Protein AF-A0A818VLJ3-F1 (afdb_monomer)

Solvent-accessible surface area (backbone atoms only — not comparable to full-atom values): 4644 Å² total; per-residue (Å²): 131,87,78,79,80,73,76,91,70,66,39,57,53,69,44,86,37,85,66,84,95,51,89,43,69,46,73,48,91,80,54,46,71,39,81,73,47,74,44,72,44,93,90,48,101,48,66,49,74,41,73,40,80,42,49,97,83,34,68,66,57,52,65,64,51,67,75,74,112

Secondary structure (DSSP, 8-state):
--------S-TT-EEEEEETTEEEEEEPTT--EEEEEEEE-TTSS-EEEEEEE--TT-HHHHHHHTT--

Radius of gyration: 16.48 Å; Cα contacts (8 Å, |Δi|>4): 78; chains: 1; bounding box: 32×29×56 Å

Mean predicted aligned error: 10.9 Å

Foldseek 3Di:
DDPPPPPPDWLFDWDFDDDPPDTDIDTDPNRDWDFPDWDQDPPDRDIDTDIDGDTPPPPVVCVVCVPVD

Structure (mmCIF, N/CA/C/O backbone):
data_AF-A0A818VLJ3-F1
#
_entry.id   AF-A0A818VLJ3-F1
#
loop_
_atom_site.group_PDB
_atom_site.id
_atom_site.type_symbol
_atom_site.label_atom_id
_atom_site.label_alt_id
_atom_site.label_comp_id
_atom_site.label_asym_id
_atom_site.label_entity_id
_atom_site.label_seq_id
_atom_site.pdbx_PDB_ins_code
_atom_site.Cartn_x
_atom_site.Cartn_y
_atom_site.Cartn_z
_atom_site.occupancy
_atom_site.B_iso_or_equiv
_atom_site.auth_seq_id
_atom_site.auth_comp_id
_atom_site.auth_asym_id
_atom_site.auth_atom_id
_atom_site.pdbx_PDB_model_num
ATOM 1 N N . MET A 1 1 ? -1.079 0.353 36.422 1.00 33.34 1 MET A N 1
ATOM 2 C CA . MET A 1 1 ? -2.326 0.372 35.636 1.00 33.34 1 MET A CA 1
ATOM 3 C C . MET A 1 1 ? -1.898 0.256 34.191 1.00 33.34 1 MET A C 1
ATOM 5 O O . MET A 1 1 ? -1.016 1.002 33.795 1.00 33.34 1 MET A O 1
ATOM 9 N N . ASN A 1 2 ? -2.384 -0.767 33.490 1.00 39.91 2 ASN A N 1
ATOM 10 C CA . ASN A 1 2 ? -2.058 -0.995 32.087 1.00 39.91 2 ASN A CA 1
ATOM 11 C C . ASN A 1 2 ? -2.799 0.052 31.260 1.00 39.91 2 ASN A C 1
ATOM 13 O O . ASN A 1 2 ? -4.012 -0.057 31.095 1.00 39.91 2 ASN A O 1
ATOM 17 N N . ASP A 1 3 ? -2.076 1.055 30.773 1.00 37.16 3 ASP A N 1
ATOM 18 C CA . ASP A 1 3 ? -2.589 1.939 29.737 1.00 37.16 3 ASP A CA 1
ATOM 19 C C . ASP A 1 3 ? -2.649 1.134 28.438 1.00 37.16 3 ASP A C 1
ATOM 21 O O . ASP A 1 3 ? -1.646 0.900 27.762 1.00 37.16 3 ASP A O 1
ATOM 25 N N . CYS A 1 4 ? -3.847 0.646 28.121 1.00 40.56 4 CYS A N 1
ATOM 26 C CA . CYS A 1 4 ? -4.194 0.216 26.780 1.00 40.56 4 CYS A CA 1
ATOM 27 C C . CYS A 1 4 ? -4.002 1.417 25.847 1.00 40.56 4 CYS A C 1
ATOM 29 O O . CYS A 1 4 ? -4.868 2.284 25.756 1.00 40.56 4 CYS A O 1
ATOM 31 N N . LEU A 1 5 ? -2.861 1.475 25.160 1.00 38.34 5 LEU A N 1
ATOM 32 C CA . LEU A 1 5 ? -2.657 2.366 24.024 1.00 38.34 5 LEU A CA 1
ATOM 33 C C . LEU A 1 5 ? -3.558 1.887 22.879 1.00 38.34 5 LEU A C 1
ATOM 35 O O . LEU A 1 5 ? -3.117 1.174 21.981 1.00 38.34 5 LEU A O 1
ATOM 39 N N . SER A 1 6 ? -4.839 2.256 22.902 1.00 42.97 6 SER A N 1
ATOM 40 C CA . SER A 1 6 ? -5.632 2.280 21.678 1.00 42.97 6 SER A CA 1
ATOM 41 C C . SER A 1 6 ? -5.044 3.388 20.809 1.00 42.97 6 SER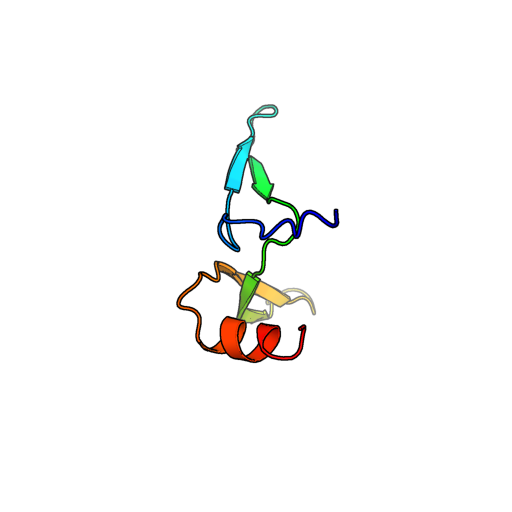 A C 1
ATOM 43 O O . SER A 1 6 ? -5.330 4.562 21.044 1.00 42.97 6 SER A O 1
ATOM 45 N N . SER A 1 7 ? -4.155 3.038 19.874 1.00 36.41 7 SER A N 1
ATOM 46 C CA . SER A 1 7 ? -3.655 3.986 18.876 1.00 36.41 7 SER A CA 1
ATOM 47 C C . SER A 1 7 ? -4.854 4.518 18.080 1.00 36.41 7 SER A C 1
ATOM 49 O O . SER A 1 7 ? -5.515 3.725 17.413 1.00 36.41 7 SER A O 1
ATOM 51 N N . PRO A 1 8 ? -5.189 5.817 18.165 1.00 48.81 8 PRO A N 1
ATOM 52 C CA . PRO A 1 8 ? -6.425 6.348 17.601 1.00 48.81 8 PRO A CA 1
ATOM 53 C C . PRO A 1 8 ? -6.251 6.894 16.170 1.00 48.81 8 PRO A C 1
ATOM 55 O O . PRO A 1 8 ? -7.008 7.769 15.764 1.00 48.81 8 PRO A O 1
ATOM 58 N N . VAL A 1 9 ? -5.235 6.463 15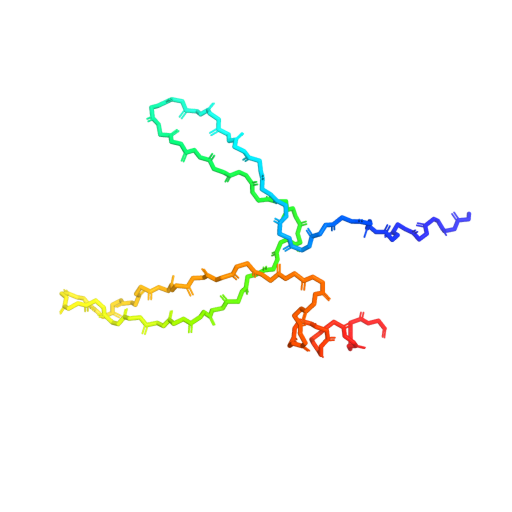.412 1.00 51.47 9 VAL A N 1
ATOM 59 C CA . VAL A 1 9 ? -4.841 7.120 14.146 1.00 51.47 9 VAL A CA 1
ATOM 60 C C . VAL A 1 9 ? -4.621 6.107 13.009 1.00 51.47 9 VAL A C 1
ATOM 62 O O . VAL A 1 9 ? -4.258 4.961 13.269 1.00 51.47 9 VAL A O 1
ATOM 65 N N . PRO A 1 10 ? -4.908 6.510 11.755 1.00 53.22 10 PRO A N 1
ATOM 66 C CA . PRO A 1 10 ? -5.500 5.691 10.708 1.00 53.22 10 PRO A CA 1
ATOM 67 C C . PRO A 1 10 ? -4.456 4.777 10.077 1.00 53.22 10 PRO A C 1
ATOM 69 O O . PRO A 1 10 ? -3.292 5.157 9.946 1.00 53.22 10 PRO A O 1
ATOM 72 N N . PHE A 1 11 ? -4.888 3.616 9.588 1.00 56.31 11 PHE A N 1
ATOM 73 C CA . PHE A 1 11 ? -4.063 2.572 8.955 1.00 56.31 11 PHE A CA 1
ATOM 74 C C . PHE A 1 11 ? -3.248 3.008 7.712 1.00 56.31 11 PHE A C 1
ATOM 76 O O . PHE A 1 11 ? -2.686 2.158 7.023 1.00 56.31 11 PHE A O 1
ATOM 83 N N . ALA A 1 12 ? -3.189 4.305 7.399 1.00 57.81 12 ALA A N 1
ATOM 84 C CA . ALA A 1 12 ? -2.555 4.879 6.220 1.00 57.81 12 ALA A CA 1
ATOM 85 C C . ALA A 1 12 ? -2.167 6.363 6.393 1.00 57.81 12 ALA A C 1
ATOM 87 O O . ALA A 1 12 ? -2.420 7.174 5.500 1.00 57.81 12 ALA A O 1
ATOM 88 N N . TYR A 1 13 ? -1.577 6.757 7.527 1.00 66.00 13 TYR A N 1
ATOM 89 C CA . TYR A 1 13 ? -1.009 8.106 7.636 1.00 66.00 13 TYR A CA 1
ATOM 90 C C . TYR A 1 13 ? 0.343 8.183 6.911 1.00 66.00 13 TYR A C 1
ATOM 92 O O . TYR A 1 13 ? 1.208 7.320 7.085 1.00 66.00 13 TYR A O 1
ATOM 100 N N . MET A 1 14 ? 0.510 9.216 6.086 1.00 72.44 14 MET A N 1
ATOM 101 C CA . MET A 1 14 ? 1.729 9.488 5.330 1.00 72.44 14 MET A CA 1
ATOM 102 C C . MET A 1 14 ? 2.111 10.941 5.493 1.00 72.44 14 MET A C 1
ATOM 104 O O . MET A 1 14 ? 1.281 11.819 5.257 1.00 72.44 14 MET A O 1
ATOM 108 N N . ASP A 1 15 ? 3.382 11.176 5.789 1.00 75.94 15 ASP A N 1
ATOM 109 C CA . ASP A 1 15 ? 3.929 12.523 5.792 1.00 75.94 15 ASP A CA 1
ATOM 110 C C . ASP A 1 15 ? 4.877 12.722 4.615 1.00 75.94 15 ASP A C 1
ATOM 112 O O . ASP A 1 15 ? 5.712 11.849 4.349 1.00 75.94 15 ASP A O 1
ATOM 116 N N . PRO A 1 16 ? 4.781 13.859 3.902 1.00 79.31 16 PRO A N 1
ATOM 117 C CA . PRO A 1 16 ? 5.786 14.217 2.923 1.00 79.31 16 PRO A CA 1
ATOM 118 C C . PRO A 1 16 ? 7.123 14.400 3.639 1.00 79.31 16 PRO A C 1
ATOM 120 O O . PRO A 1 16 ? 7.232 15.123 4.631 1.00 79.31 16 PRO A O 1
ATOM 123 N N . TYR A 1 17 ? 8.149 13.757 3.107 1.00 79.19 17 TYR A N 1
ATOM 124 C CA . TYR A 1 17 ? 9.515 13.873 3.571 1.00 79.19 17 TYR A CA 1
ATOM 125 C C . TYR A 1 17 ? 10.360 14.434 2.435 1.00 79.19 17 TYR A C 1
ATOM 127 O O . TYR A 1 17 ? 10.350 13.938 1.311 1.00 79.19 17 TYR A O 1
ATOM 135 N N . ILE A 1 18 ? 11.039 15.542 2.715 1.00 79.25 18 ILE A N 1
ATOM 136 C CA . ILE A 1 18 ? 11.867 16.222 1.725 1.00 79.25 18 ILE A CA 1
ATOM 137 C C . ILE A 1 18 ? 13.317 15.899 2.050 1.00 79.25 18 ILE A C 1
ATOM 139 O O . ILE A 1 18 ? 13.872 16.424 3.017 1.00 79.25 18 ILE A O 1
ATOM 143 N N . ASN A 1 19 ? 13.923 15.056 1.219 1.00 71.38 19 ASN A N 1
ATOM 144 C CA . ASN A 1 19 ? 15.343 14.754 1.270 1.00 71.38 19 ASN A CA 1
ATOM 145 C C . ASN A 1 19 ? 15.945 14.839 -0.138 1.00 71.38 19 ASN A C 1
ATOM 147 O O . ASN A 1 19 ? 15.876 13.911 -0.935 1.00 71.38 19 ASN A O 1
ATOM 151 N N . GLY A 1 20 ? 16.533 15.992 -0.459 1.00 79.88 20 GLY A N 1
ATOM 152 C CA . GLY A 1 20 ? 17.134 16.234 -1.771 1.00 79.88 20 GLY A CA 1
ATOM 153 C C . GLY A 1 20 ? 16.116 16.618 -2.849 1.00 79.88 20 GLY A C 1
ATOM 154 O O . GLY A 1 20 ? 15.226 17.431 -2.604 1.00 79.88 20 GLY A O 1
ATOM 155 N N . ASN A 1 21 ? 16.305 16.090 -4.063 1.00 84.75 21 ASN A N 1
ATOM 156 C CA . ASN A 1 21 ? 15.532 16.469 -5.256 1.00 84.75 21 ASN A CA 1
ATOM 157 C C . ASN A 1 21 ? 14.323 15.558 -5.524 1.00 84.75 21 ASN A C 1
ATOM 159 O O . ASN A 1 21 ? 13.570 15.817 -6.463 1.00 84.75 21 ASN A O 1
ATOM 163 N N . GLU A 1 22 ? 14.155 14.494 -4.743 1.00 80.06 22 GLU A N 1
ATOM 164 C CA . GLU A 1 22 ? 13.049 13.552 -4.884 1.00 80.06 22 GLU A CA 1
ATOM 165 C C . GLU A 1 22 ? 12.011 13.788 -3.785 1.00 80.06 22 GLU A C 1
ATOM 167 O O . GLU A 1 22 ? 12.331 14.175 -2.659 1.00 80.06 22 GLU A O 1
ATOM 172 N N . GLN A 1 23 ? 10.741 13.602 -4.143 1.00 80.25 23 GLN A N 1
ATOM 173 C CA . GLN A 1 23 ? 9.641 13.693 -3.197 1.00 80.25 23 GLN A CA 1
ATOM 174 C C . GLN A 1 23 ? 9.458 12.333 -2.532 1.00 80.25 23 GLN A C 1
ATOM 176 O O . GLN A 1 23 ? 9.027 11.376 -3.175 1.00 80.25 23 GLN A O 1
ATOM 181 N N . GLU A 1 24 ? 9.765 12.260 -1.242 1.00 84.50 24 GLU A N 1
ATOM 182 C CA . GLU A 1 24 ? 9.623 11.044 -0.453 1.00 84.50 24 GLU A CA 1
ATOM 183 C C . GLU A 1 24 ? 8.389 11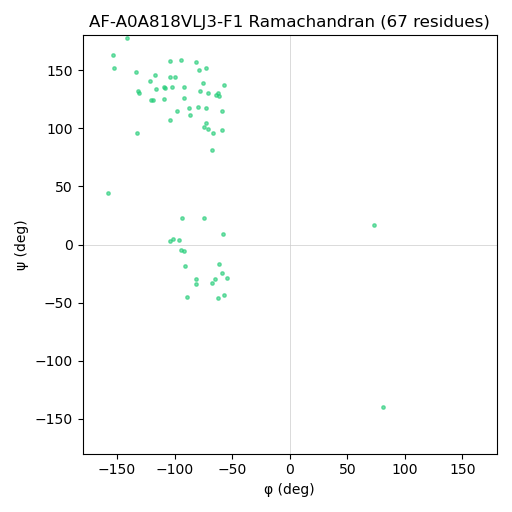.138 0.456 1.00 84.50 24 GLU A C 1
ATOM 185 O O . GLU A 1 24 ? 7.886 12.222 0.766 1.00 84.50 24 GLU A O 1
ATOM 190 N N . TYR A 1 25 ? 7.880 9.984 0.883 1.00 81.94 25 TYR A N 1
ATOM 191 C CA . TYR A 1 25 ? 6.785 9.884 1.845 1.00 81.94 25 TYR A CA 1
ATOM 192 C C . TYR A 1 25 ? 7.162 8.886 2.935 1.00 81.94 25 TYR A C 1
ATOM 194 O O . TYR A 1 25 ? 7.581 7.765 2.641 1.00 81.94 25 TYR A O 1
ATOM 202 N N . LEU A 1 26 ? 6.999 9.289 4.194 1.00 82.75 26 LEU A N 1
ATOM 203 C CA . LEU A 1 26 ? 7.199 8.417 5.345 1.00 82.75 26 LEU A CA 1
ATOM 204 C C . LEU A 1 26 ? 5.880 7.753 5.721 1.00 82.75 26 LEU A C 1
ATOM 206 O O . LEU A 1 26 ? 4.879 8.424 5.974 1.00 82.75 26 LEU A O 1
ATOM 210 N N . PHE A 1 27 ? 5.910 6.426 5.791 1.00 79.69 27 PHE A N 1
ATOM 211 C CA . PHE A 1 27 ? 4.800 5.620 6.279 1.00 79.69 27 PHE A CA 1
ATOM 212 C C . PHE A 1 27 ? 4.955 5.375 7.774 1.00 79.69 27 PHE A C 1
ATOM 214 O O . PHE A 1 27 ? 6.035 5.021 8.252 1.00 79.69 27 PHE A O 1
ATOM 221 N N . TYR A 1 28 ? 3.861 5.527 8.512 1.00 75.31 28 TYR A N 1
ATOM 222 C CA . TYR A 1 28 ? 3.853 5.258 9.942 1.00 75.31 28 TYR A CA 1
ATOM 223 C C . TYR A 1 28 ? 3.918 3.752 10.213 1.00 75.31 28 TYR A C 1
ATOM 225 O O . TYR A 1 28 ? 3.453 2.927 9.416 1.00 75.31 28 TYR A O 1
ATOM 233 N N . MET A 1 29 ? 4.486 3.382 11.363 1.00 69.56 29 MET A N 1
ATOM 234 C CA . MET A 1 29 ? 4.469 1.995 11.829 1.00 69.56 29 MET A CA 1
ATOM 235 C C . MET A 1 29 ? 3.017 1.504 11.935 1.00 69.56 29 MET A C 1
ATOM 237 O O . MET A 1 29 ? 2.158 2.238 12.413 1.00 69.56 29 MET A O 1
ATOM 241 N N . ALA A 1 30 ? 2.768 0.269 11.486 1.00 73.00 30 ALA A N 1
ATOM 242 C CA . ALA A 1 30 ? 1.440 -0.344 11.334 1.00 73.00 30 ALA A CA 1
ATOM 243 C C . ALA A 1 30 ? 0.568 0.174 10.167 1.00 73.00 30 ALA A C 1
ATOM 245 O O . ALA A 1 30 ? -0.626 -0.119 10.126 1.00 73.00 30 ALA A O 1
ATOM 246 N N . THR A 1 31 ? 1.149 0.869 9.180 1.00 74.75 31 THR A N 1
ATOM 247 C CA . THR A 1 31 ? 0.455 1.135 7.906 1.00 74.75 31 THR A CA 1
ATOM 248 C C . THR A 1 31 ? 0.130 -0.178 7.192 1.00 74.75 31 THR A C 1
ATOM 250 O O . THR A 1 31 ? 1.020 -1.003 6.969 1.00 74.75 31 THR A O 1
ATOM 253 N N . VAL A 1 32 ? -1.132 -0.358 6.800 1.00 76.00 32 VAL A N 1
ATOM 254 C CA . VAL A 1 32 ? -1.590 -1.522 6.038 1.00 76.00 32 VAL A CA 1
ATOM 255 C C . VAL A 1 32 ? -1.897 -1.101 4.603 1.00 76.00 32 VAL A C 1
ATOM 257 O O . VAL A 1 32 ? -2.540 -0.085 4.340 1.00 76.00 32 VAL A O 1
ATOM 260 N N . PHE A 1 33 ? -1.419 -1.903 3.654 1.00 79.31 33 PHE A N 1
ATOM 261 C CA . PHE A 1 33 ? -1.704 -1.735 2.236 1.00 79.31 33 PHE A CA 1
ATOM 262 C C . PHE A 1 33 ? -2.461 -2.941 1.717 1.00 79.31 33 PHE A C 1
ATOM 264 O O . PHE A 1 33 ? -2.184 -4.081 2.096 1.00 79.31 33 PHE A O 1
ATOM 271 N N . ARG A 1 34 ? -3.358 -2.690 0.770 1.00 81.31 34 ARG A N 1
ATOM 272 C CA . ARG A 1 34 ? -3.991 -3.740 -0.012 1.00 81.31 34 ARG A CA 1
ATOM 273 C C . ARG A 1 34 ? -3.340 -3.815 -1.381 1.00 81.31 34 ARG A C 1
ATOM 275 O O . ARG A 1 34 ? -3.152 -2.796 -2.042 1.00 81.31 34 ARG A O 1
ATOM 282 N N . ILE A 1 35 ? -3.056 -5.032 -1.828 1.00 86.94 35 ILE A N 1
ATOM 283 C CA . ILE A 1 35 ? -2.716 -5.272 -3.228 1.00 86.94 35 ILE A CA 1
ATOM 284 C C . ILE A 1 35 ? -4.002 -5.140 -4.045 1.00 86.94 35 ILE A C 1
ATOM 286 O O . ILE A 1 35 ? -4.964 -5.877 -3.829 1.00 86.94 35 ILE A O 1
ATOM 290 N N . ASP A 1 36 ? -4.024 -4.173 -4.953 1.00 86.75 36 ASP A N 1
ATOM 291 C CA . ASP A 1 36 ? -5.149 -3.929 -5.854 1.00 86.75 36 ASP A CA 1
ATOM 292 C C . ASP A 1 36 ? -4.999 -4.750 -7.139 1.00 86.75 36 ASP A C 1
ATOM 294 O O . ASP A 1 36 ? -5.928 -5.427 -7.579 1.00 86.75 36 ASP A O 1
ATOM 298 N N . ARG A 1 37 ? -3.789 -4.749 -7.712 1.00 91.62 37 ARG A N 1
ATOM 299 C CA . ARG A 1 37 ? -3.475 -5.437 -8.969 1.00 91.62 37 ARG A CA 1
ATOM 300 C C . ARG A 1 37 ? -2.004 -5.837 -9.032 1.00 91.62 37 ARG A C 1
ATOM 302 O O . ARG A 1 37 ? -1.152 -5.163 -8.457 1.00 91.62 37 ARG A O 1
ATOM 309 N N . LEU A 1 38 ? -1.708 -6.903 -9.772 1.00 93.44 38 LEU A N 1
ATOM 310 C CA . LEU A 1 38 ? -0.350 -7.262 -10.172 1.00 93.44 38 LEU A CA 1
ATOM 311 C C . LEU A 1 38 ? -0.264 -7.293 -11.696 1.00 93.44 38 LEU A C 1
ATOM 313 O O . LEU A 1 38 ? -0.995 -8.048 -12.335 1.00 93.44 38 LEU A O 1
ATOM 317 N N . ASP A 1 39 ? 0.664 -6.525 -12.253 1.00 94.44 39 ASP A N 1
ATOM 318 C CA . ASP A 1 39 ? 0.941 -6.511 -13.686 1.00 94.44 39 ASP A CA 1
ATOM 319 C C . ASP A 1 39 ? 2.294 -7.168 -13.936 1.00 94.44 39 ASP A C 1
ATOM 321 O O . ASP A 1 39 ? 3.300 -6.770 -13.353 1.00 94.44 39 ASP A O 1
ATOM 325 N N . ARG A 1 40 ? 2.348 -8.181 -14.803 1.00 92.19 40 ARG A N 1
ATOM 326 C CA . ARG A 1 40 ? 3.631 -8.768 -15.206 1.00 92.19 40 ARG A CA 1
ATOM 327 C C . ARG A 1 40 ? 4.374 -7.775 -16.096 1.00 92.19 40 ARG A C 1
ATOM 329 O O . ARG A 1 40 ? 3.801 -7.262 -17.058 1.00 92.19 40 ARG A O 1
ATOM 336 N N . LEU A 1 41 ? 5.637 -7.513 -15.786 1.00 91.88 41 LEU A N 1
ATOM 337 C CA . LEU A 1 41 ? 6.483 -6.677 -16.627 1.00 91.88 41 LEU A CA 1
ATOM 338 C C . LEU A 1 41 ? 6.900 -7.472 -17.872 1.00 91.88 41 LEU A C 1
ATOM 340 O O . LEU A 1 41 ? 7.164 -8.667 -17.802 1.00 91.88 41 LEU A O 1
ATOM 344 N N . ILE A 1 42 ? 6.901 -6.820 -19.034 1.00 84.75 42 ILE A N 1
ATOM 345 C CA . ILE A 1 42 ? 7.066 -7.499 -20.333 1.00 84.75 42 ILE A CA 1
ATOM 346 C C . ILE A 1 42 ? 8.482 -8.080 -20.489 1.00 84.75 42 ILE A C 1
ATOM 348 O O . ILE A 1 42 ? 8.646 -9.146 -21.080 1.00 84.75 42 ILE A O 1
ATOM 352 N N . ASP A 1 43 ? 9.483 -7.414 -19.909 1.00 85.94 43 ASP A N 1
ATOM 353 C CA . ASP A 1 43 ? 10.902 -7.684 -20.171 1.00 85.94 43 ASP A CA 1
ATOM 354 C C . ASP A 1 43 ? 11.613 -8.466 -19.051 1.00 85.94 43 ASP A C 1
ATOM 356 O O . ASP A 1 43 ? 12.821 -8.699 -19.122 1.00 85.94 43 ASP A O 1
ATOM 360 N N . ASN A 1 44 ? 10.898 -8.874 -17.997 1.00 79.50 44 ASN A N 1
ATOM 361 C CA . ASN A 1 44 ? 11.440 -9.718 -16.931 1.00 79.50 44 ASN A CA 1
ATOM 362 C C . ASN A 1 44 ? 10.336 -10.548 -16.247 1.00 79.50 44 ASN A C 1
ATOM 364 O O . ASN A 1 44 ? 9.151 -10.248 -16.344 1.00 79.50 44 ASN A O 1
ATOM 368 N N . ASP A 1 45 ? 10.712 -11.595 -15.511 1.00 85.06 45 ASP A N 1
ATOM 369 C CA . ASP A 1 45 ? 9.769 -12.384 -14.698 1.00 85.06 45 ASP A CA 1
ATOM 370 C C . ASP A 1 45 ? 9.325 -11.660 -13.408 1.00 85.06 45 ASP A C 1
ATOM 372 O O . ASP A 1 45 ? 8.902 -12.296 -12.442 1.00 85.06 45 ASP A O 1
ATOM 376 N N . ALA A 1 46 ? 9.414 -10.326 -13.370 1.00 90.81 46 AL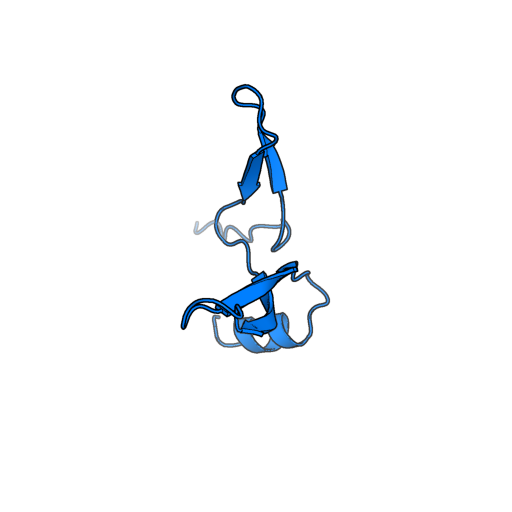A A N 1
ATOM 377 C CA . ALA A 1 46 ? 8.961 -9.533 -12.241 1.00 90.81 46 ALA A CA 1
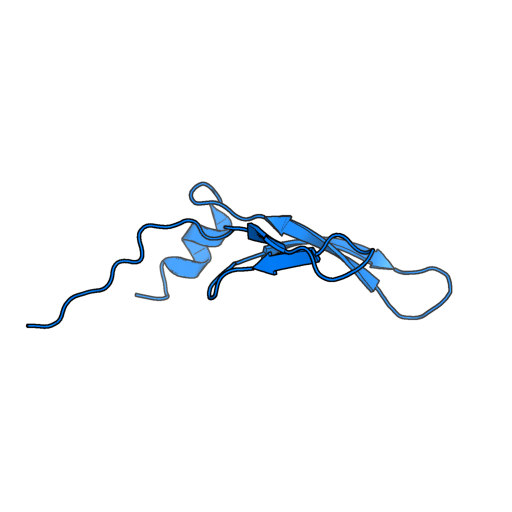ATOM 378 C C . ALA A 1 46 ? 7.528 -9.020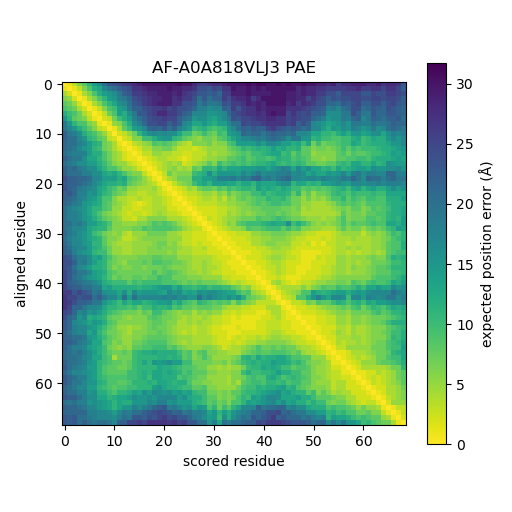 -12.444 1.00 90.81 46 ALA A C 1
ATOM 380 O O . ALA A 1 46 ? 7.001 -8.909 -13.555 1.00 90.81 4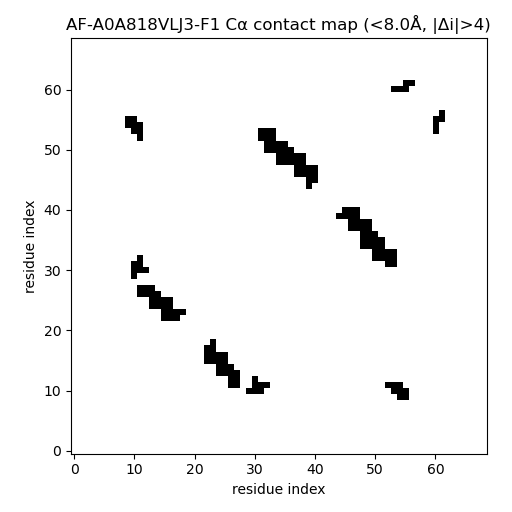6 ALA A O 1
ATOM 381 N N . TYR A 1 47 ? 6.894 -8.692 -11.322 1.00 92.06 47 TYR A N 1
ATOM 382 C CA . TYR A 1 47 ? 5.551 -8.133 -11.274 1.00 92.06 47 TYR A CA 1
ATOM 383 C C . TYR A 1 47 ? 5.607 -6.721 -10.699 1.00 92.06 47 TYR A C 1
AT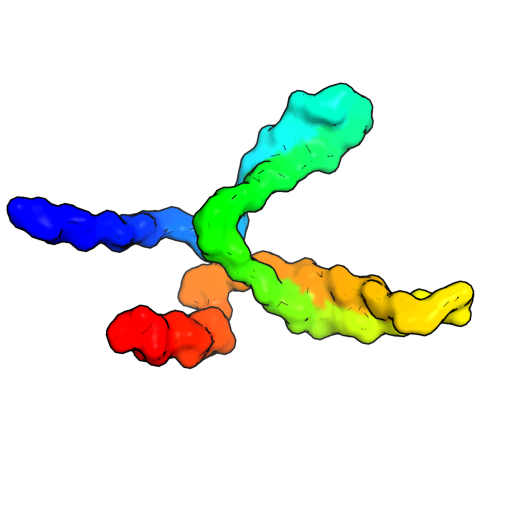OM 385 O O . TYR A 1 47 ? 6.238 -6.482 -9.670 1.00 92.06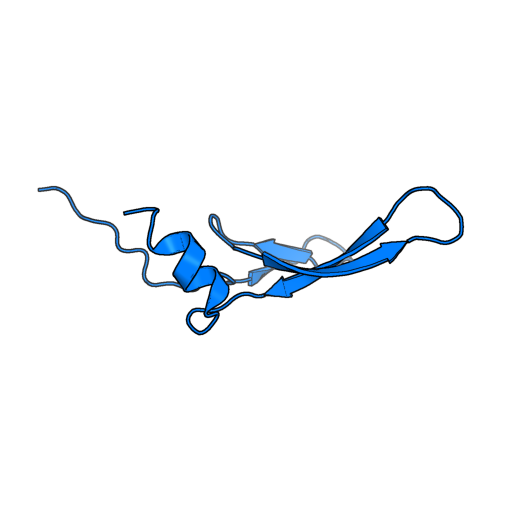 47 TYR A O 1
ATOM 393 N N . CYS A 1 48 ? 4.912 -5.796 -11.350 1.00 92.19 48 CYS A N 1
ATOM 394 C CA . CYS A 1 48 ? 4.557 -4.508 -10.785 1.00 92.19 48 CYS A CA 1
ATOM 395 C C . CYS A 1 48 ? 3.351 -4.699 -9.862 1.00 92.19 48 CYS A C 1
ATOM 397 O O . CYS A 1 48 ? 2.284 -5.134 -10.299 1.00 92.19 48 CYS A O 1
ATOM 399 N N . ILE A 1 49 ? 3.530 -4.401 -8.577 1.00 91.50 49 ILE A N 1
ATOM 400 C CA . ILE A 1 49 ? 2.484 -4.540 -7.564 1.00 91.50 49 ILE A CA 1
ATOM 401 C C . ILE A 1 49 ? 1.854 -3.166 -7.343 1.00 91.50 49 ILE A C 1
ATOM 403 O O . ILE A 1 49 ? 2.503 -2.249 -6.845 1.00 91.50 49 ILE A O 1
ATOM 407 N N . HIS A 1 50 ? 0.577 -3.031 -7.690 1.00 89.44 50 HIS A N 1
ATOM 408 C CA . HIS A 1 50 ? -0.198 -1.828 -7.421 1.00 89.44 50 HIS A CA 1
ATOM 409 C C . HIS A 1 50 ? -0.825 -1.925 -6.033 1.00 89.44 50 HIS A C 1
ATOM 411 O O . HIS A 1 50 ? -1.641 -2.812 -5.766 1.00 89.44 50 HIS A O 1
ATOM 417 N N . LEU A 1 51 ? -0.438 -1.004 -5.153 1.00 85.00 51 LEU A N 1
ATOM 418 C CA . LEU A 1 51 ? -0.941 -0.912 -3.788 1.00 85.00 51 LEU A CA 1
ATOM 419 C C . LEU A 1 51 ? -2.014 0.172 -3.679 1.00 85.00 51 LEU A C 1
ATOM 421 O O . LEU A 1 51 ? -1.912 1.234 -4.292 1.00 85.00 51 LEU A O 1
ATOM 425 N N . LYS A 1 52 ? -3.019 -0.084 -2.846 1.00 83.62 52 LYS A N 1
ATOM 426 C CA . LYS A 1 52 ? -4.046 0.876 -2.451 1.00 83.62 52 LYS A CA 1
ATOM 427 C C . LYS A 1 52 ? -4.028 1.043 -0.935 1.00 83.62 52 LYS A C 1
ATOM 429 O O . LYS A 1 52 ? -3.881 0.064 -0.200 1.00 83.62 52 LYS A O 1
ATOM 434 N N . PHE A 1 53 ? -4.210 2.278 -0.474 1.00 75.81 53 PHE A N 1
ATOM 435 C CA . PHE A 1 53 ? -4.381 2.561 0.948 1.00 75.81 53 PHE A CA 1
ATOM 436 C C . PHE A 1 53 ? -5.653 1.915 1.474 1.00 75.81 53 PHE A C 1
ATOM 438 O O . PHE A 1 53 ? -6.736 2.105 0.912 1.00 75.81 53 PHE A O 1
ATOM 445 N N . THR A 1 54 ? -5.507 1.171 2.565 1.00 72.94 54 THR A N 1
ATOM 446 C CA . THR A 1 54 ? -6.650 0.742 3.365 1.00 72.94 54 THR A CA 1
ATOM 447 C C . THR A 1 54 ? -7.076 1.877 4.290 1.00 72.94 54 THR A C 1
ATOM 449 O O . THR A 1 54 ? -6.291 2.774 4.596 1.00 72.94 54 THR A O 1
ATOM 452 N N . ASN A 1 55 ? -8.326 1.861 4.729 1.00 71.19 55 ASN A N 1
ATOM 453 C CA . ASN A 1 55 ? -8.840 2.796 5.722 1.00 71.19 55 ASN A CA 1
ATOM 454 C C . ASN A 1 55 ? -9.799 2.063 6.663 1.00 71.19 55 ASN A C 1
ATOM 456 O O . ASN A 1 55 ? -10.092 0.886 6.456 1.00 71.19 55 ASN A O 1
ATOM 460 N N . ASP A 1 56 ? -10.314 2.774 7.660 1.00 67.25 56 ASP A N 1
ATOM 461 C CA . ASP A 1 56 ? -11.192 2.215 8.694 1.00 67.25 56 ASP A CA 1
ATOM 462 C C . ASP A 1 56 ? -12.506 1.630 8.137 1.00 67.25 56 ASP A C 1
ATOM 464 O O . ASP A 1 56 ? -13.172 0.850 8.809 1.00 67.25 56 ASP A O 1
ATOM 468 N N . ASN A 1 57 ? -12.875 1.972 6.897 1.00 69.25 57 ASN A N 1
ATOM 469 C CA . ASN A 1 57 ? -14.053 1.442 6.210 1.00 69.25 57 ASN A CA 1
ATOM 470 C C . ASN A 1 57 ? -13.728 0.251 5.287 1.00 69.25 57 ASN A C 1
ATOM 472 O O . ASN A 1 57 ? -14.612 -0.230 4.571 1.00 69.25 57 ASN A O 1
ATOM 476 N N . ASP A 1 58 ? -12.481 -0.227 5.248 1.00 72.31 58 ASP A N 1
ATOM 477 C CA . ASP A 1 58 ? -12.123 -1.407 4.466 1.00 72.31 58 ASP A CA 1
ATOM 478 C C . ASP A 1 58 ? -12.635 -2.675 5.169 1.00 72.31 58 ASP A C 1
ATOM 480 O O . ASP A 1 58 ? -12.048 -3.186 6.120 1.00 72.31 58 ASP A O 1
ATOM 484 N N . SER A 1 59 ? -13.757 -3.202 4.670 1.00 74.62 59 SER A N 1
ATOM 485 C CA . SER A 1 59 ? -14.388 -4.427 5.187 1.00 74.62 59 SER A CA 1
ATOM 486 C C . SER A 1 59 ? -13.455 -5.645 5.242 1.00 74.62 59 SER A C 1
ATOM 488 O O . SER A 1 59 ? -13.645 -6.518 6.085 1.00 74.62 59 SER A O 1
ATOM 490 N N . GLN A 1 60 ? -12.449 -5.723 4.363 1.00 71.31 60 GLN A N 1
ATOM 491 C CA . GLN A 1 60 ? -11.489 -6.828 4.373 1.00 71.31 60 GLN A CA 1
ATOM 492 C C . GLN A 1 60 ? -10.407 -6.610 5.427 1.00 71.31 60 GLN A C 1
ATOM 494 O O . GLN A 1 60 ? -9.966 -7.577 6.041 1.00 71.31 60 GLN A O 1
ATOM 499 N N . LEU A 1 61 ? -10.014 -5.357 5.675 1.00 71.81 61 LEU A N 1
ATOM 500 C CA . LEU A 1 61 ? -9.148 -5.024 6.803 1.00 71.81 61 LEU A CA 1
ATOM 501 C C . LEU A 1 61 ? -9.832 -5.375 8.129 1.00 71.81 61 LEU A C 1
ATOM 503 O O . LEU A 1 61 ? -9.212 -6.027 8.962 1.00 71.81 61 LEU A O 1
ATOM 507 N N . ALA A 1 62 ? -11.110 -5.016 8.287 1.00 67.38 62 ALA A N 1
ATOM 508 C CA . ALA A 1 62 ? -11.893 -5.352 9.477 1.00 67.38 62 ALA A CA 1
ATOM 509 C C . ALA A 1 62 ? -11.934 -6.870 9.733 1.00 67.38 62 ALA A C 1
ATOM 511 O O . ALA A 1 62 ? -11.693 -7.318 10.850 1.00 67.38 62 ALA A O 1
ATOM 512 N N . ALA A 1 63 ? -12.142 -7.671 8.682 1.00 65.75 63 ALA A N 1
ATOM 513 C CA . ALA A 1 63 ? -12.136 -9.132 8.782 1.00 65.75 63 ALA A CA 1
ATOM 514 C C . ALA A 1 63 ? -10.763 -9.717 9.172 1.00 65.75 63 ALA A C 1
ATOM 516 O O . ALA A 1 63 ? -10.693 -10.782 9.782 1.00 65.75 63 ALA A O 1
ATOM 517 N N . LEU A 1 64 ? -9.662 -9.048 8.813 1.00 65.38 64 LEU A N 1
ATOM 518 C CA . LEU A 1 64 ? -8.305 -9.484 9.157 1.00 65.38 64 LEU A CA 1
ATOM 519 C C . LEU A 1 64 ? -7.901 -9.080 10.578 1.00 65.38 64 LEU A C 1
ATOM 521 O O . LEU A 1 64 ? -7.101 -9.780 11.194 1.00 65.38 64 LEU A O 1
ATOM 525 N N . THR A 1 65 ? -8.436 -7.976 11.100 1.00 62.28 65 THR A N 1
ATOM 526 C CA . THR A 1 65 ? -8.133 -7.482 12.451 1.00 62.28 65 THR A CA 1
ATOM 527 C C . THR A 1 65 ? -9.084 -8.020 13.522 1.00 62.28 65 THR A C 1
ATOM 529 O O . THR A 1 65 ? -8.697 -8.049 14.689 1.00 62.28 65 THR A O 1
ATOM 532 N N . GLU A 1 66 ? -10.265 -8.534 13.150 1.00 56.62 66 GLU A N 1
ATOM 533 C CA . GLU A 1 66 ? -11.227 -9.177 14.068 1.00 56.62 66 GLU A CA 1
ATOM 534 C C . GLU A 1 66 ? -10.659 -10.397 14.815 1.00 56.62 66 GLU A C 1
ATOM 536 O O . GLU A 1 66 ? -11.124 -10.711 15.906 1.00 56.62 66 GLU A O 1
ATOM 541 N N . TYR A 1 67 ? -9.636 -11.064 14.272 1.00 52.31 67 TYR A N 1
ATOM 542 C CA . TYR A 1 67 ? -8.993 -12.233 14.896 1.00 52.31 67 TYR A CA 1
ATOM 543 C C . TYR A 1 67 ? -7.655 -11.917 15.583 1.00 52.31 67 TYR A C 1
ATOM 545 O O . TYR A 1 67 ? -6.962 -12.832 16.028 1.00 52.31 67 TYR A O 1
ATOM 553 N N . VAL A 1 68 ? -7.257 -10.642 15.630 1.00 50.66 68 VAL A N 1
ATOM 554 C CA . VAL A 1 68 ? -5.984 -10.202 16.231 1.00 50.66 68 VAL A CA 1
ATOM 555 C C . VAL A 1 68 ? -6.153 -9.824 17.714 1.00 50.66 68 VAL A C 1
ATOM 557 O O . VAL A 1 68 ? -5.154 -9.599 18.397 1.00 50.66 68 VAL A O 1
ATOM 560 N N . TYR A 1 69 ? -7.387 -9.816 18.232 1.00 43.34 69 TYR A N 1
ATOM 561 C CA . TYR A 1 69 ? -7.723 -9.491 19.624 1.00 43.34 69 TYR A CA 1
ATOM 562 C C . TYR A 1 69 ? -8.292 -10.675 20.408 1.00 43.34 69 TYR A C 1
ATOM 564 O O . TYR A 1 69 ? -9.157 -11.396 19.864 1.00 43.34 69 TYR A O 1
#

Sequence (69 aa):
MNDCLSSPVPFAYMDPYINGNEQEYLFYMATVFRIDRLDRLIDNDAYCIHLKFTNDNDSQLAALTEYVY

Nearest PDB structures (foldseek):
  9h6d-assembly1_D  TM=3.383E-01  e=5.619E+00  Escherichia coli KLY

pLDDT: mean 71.74, std 16.32, range [33.34, 94.44]